Protein AF-A0A2W4LN08-F1 (afdb_monomer)

Solvent-accessible surface area (backbone atoms only — not comparable to full-atom values): 7024 Å² total; per-residue (Å²): 133,81,77,76,71,75,85,47,71,66,59,42,50,52,27,55,75,70,63,37,55,72,61,28,48,61,50,52,73,74,46,67,84,89,40,67,66,54,48,45,52,51,48,51,49,27,47,73,72,64,78,35,53,34,64,58,44,33,53,53,43,52,57,48,39,71,76,43,75,81,49,75,64,42,68,59,51,33,51,53,23,48,49,52,37,49,52,57,50,55,63,57,62,74,64,87,68,79,78,75,82,79,71,78,85,78,70,86,83,83,86,78,91,134

Radius of gyration: 24.01 Å; Cα contacts (8 Å, |Δi|>4): 76; chains: 1; bounding box: 36×17×105 Å

Sequence (114 aa):
MSAMSPIDLETIAALLDERKLEAARAALDQAPESDDRFAVARIRLGLYEGSLAPEAATHELIQLMRRNPDLPGARAVYQEASLLAYEARQSNVAYSHPPPPVTPNEASPRRSNG

Structure (mmCIF, N/CA/C/O backbone):
data_AF-A0A2W4LN08-F1
#
_entry.id   AF-A0A2W4LN08-F1
#
loop_
_atom_site.group_PDB
_atom_site.id
_atom_site.type_symbol
_atom_site.label_atom_id
_atom_site.label_alt_id
_atom_site.label_comp_id
_atom_site.label_asym_id
_atom_site.label_entity_id
_atom_site.label_seq_id
_atom_site.pdbx_PDB_ins_code
_atom_site.Cartn_x
_atom_site.Cartn_y
_atom_site.Cartn_z
_atom_site.occupancy
_atom_site.B_iso_or_equiv
_atom_site.auth_seq_id
_atom_site.auth_comp_id
_atom_site.auth_asym_id
_atom_site.auth_atom_id
_atom_site.pdbx_PDB_model_num
ATOM 1 N N . MET A 1 1 ? -7.520 -1.099 33.588 1.00 37.16 1 MET A N 1
ATOM 2 C CA . MET A 1 1 ? -7.737 -1.686 32.251 1.00 37.16 1 MET A CA 1
ATOM 3 C C . MET A 1 1 ? -7.498 -0.576 31.245 1.00 37.16 1 MET A C 1
ATOM 5 O O . MET A 1 1 ? -8.357 0.281 31.101 1.00 37.16 1 MET A O 1
ATOM 9 N N . SER A 1 2 ? -6.296 -0.502 30.670 1.00 41.84 2 SER A N 1
ATOM 10 C CA . SER A 1 2 ? -6.002 0.466 29.608 1.00 41.84 2 SER A CA 1
ATOM 11 C C . SER A 1 2 ? -6.810 0.066 28.381 1.00 41.84 2 SER A C 1
ATOM 13 O O . SER A 1 2 ? -6.714 -1.080 27.947 1.00 41.84 2 SER A O 1
ATOM 15 N N . ALA A 1 3 ? -7.641 0.973 27.872 1.00 43.34 3 ALA A N 1
ATOM 16 C CA . ALA A 1 3 ? -8.285 0.788 26.584 1.00 43.34 3 ALA A CA 1
ATOM 17 C C . ALA A 1 3 ? -7.172 0.578 25.551 1.00 43.34 3 ALA A C 1
ATOM 19 O O . ALA A 1 3 ? -6.345 1.467 25.355 1.00 43.34 3 ALA A O 1
ATOM 20 N N . MET A 1 4 ? -7.096 -0.616 24.958 1.00 46.31 4 MET A N 1
ATOM 21 C CA . MET A 1 4 ? -6.359 -0.792 23.711 1.00 46.31 4 MET A CA 1
ATOM 22 C C . MET A 1 4 ? -7.001 0.185 22.737 1.00 46.31 4 MET A C 1
ATOM 24 O O . MET A 1 4 ? -8.183 0.038 22.419 1.00 46.31 4 MET A O 1
ATOM 28 N N . SER A 1 5 ? -6.268 1.237 22.372 1.00 54.56 5 SER A N 1
ATOM 29 C CA . SER A 1 5 ? -6.697 2.161 21.332 1.00 54.56 5 SER A CA 1
ATOM 30 C C . SER A 1 5 ? -7.128 1.325 20.128 1.00 54.56 5 SER A C 1
ATOM 32 O O . SER A 1 5 ? -6.400 0.387 19.779 1.00 54.56 5 SER A O 1
ATOM 34 N N . PRO A 1 6 ? -8.309 1.581 19.539 1.00 63.06 6 PRO A N 1
ATOM 35 C CA . PRO A 1 6 ? -8.687 0.890 18.318 1.00 63.06 6 PRO A CA 1
ATOM 36 C C . PRO A 1 6 ? -7.547 1.079 17.318 1.00 63.06 6 PRO A C 1
ATOM 38 O O . PRO A 1 6 ? -6.980 2.163 17.215 1.00 63.06 6 PRO A O 1
ATOM 41 N N . ILE A 1 7 ? -7.136 0.007 16.649 1.00 75.44 7 ILE A N 1
ATOM 42 C CA . ILE A 1 7 ? -6.125 0.139 15.608 1.00 75.44 7 ILE A CA 1
ATOM 43 C C . ILE A 1 7 ? -6.735 0.979 14.491 1.00 75.44 7 ILE A C 1
ATOM 45 O O . ILE A 1 7 ? -7.614 0.524 13.758 1.00 75.44 7 ILE A O 1
ATOM 49 N N . ASP A 1 8 ? -6.278 2.222 14.397 1.00 85.25 8 ASP A N 1
ATOM 50 C CA . ASP A 1 8 ? -6.773 3.184 13.431 1.00 85.25 8 ASP A CA 1
ATOM 51 C C . ASP A 1 8 ? -6.001 3.066 12.114 1.00 85.25 8 ASP A C 1
ATOM 53 O O . ASP A 1 8 ? -4.768 2.977 12.076 1.00 85.25 8 ASP A O 1
ATOM 57 N N . LEU A 1 9 ? -6.739 3.112 11.003 1.00 86.56 9 LEU A N 1
ATOM 58 C CA . LEU A 1 9 ? -6.181 3.073 9.648 1.00 86.56 9 LEU A CA 1
ATOM 59 C C . LEU A 1 9 ? -5.137 4.177 9.423 1.00 86.56 9 LEU A C 1
ATOM 61 O O . LEU A 1 9 ? -4.152 3.958 8.725 1.00 86.56 9 LEU A O 1
ATOM 65 N N . GLU A 1 10 ? -5.336 5.344 10.039 1.00 88.50 10 GLU A N 1
ATOM 66 C CA . GLU A 1 10 ? -4.418 6.481 9.949 1.00 88.50 10 GLU A CA 1
ATOM 67 C C . GLU A 1 10 ? -3.060 6.174 10.593 1.00 88.50 10 GLU A C 1
ATOM 69 O O . GLU A 1 10 ? -2.019 6.496 10.025 1.00 88.50 10 GLU A O 1
ATOM 74 N N . THR A 1 11 ? -3.051 5.464 11.728 1.00 90.69 11 THR A N 1
ATOM 75 C CA . THR A 1 11 ? -1.800 5.034 12.369 1.00 90.69 11 THR A CA 1
ATOM 76 C C . THR A 1 11 ? -1.060 4.033 11.489 1.00 90.69 11 THR A C 1
ATOM 78 O O . THR A 1 11 ? 0.145 4.166 11.291 1.00 90.69 11 THR A O 1
ATOM 81 N N . ILE A 1 12 ? -1.767 3.064 10.901 1.00 91.50 12 ILE A N 1
ATOM 82 C CA . ILE A 1 12 ? -1.150 2.114 9.963 1.00 91.50 12 ILE A CA 1
ATOM 83 C C . ILE A 1 12 ? -0.596 2.839 8.732 1.00 91.50 12 ILE A C 1
ATOM 85 O O . ILE A 1 12 ? 0.520 2.546 8.305 1.00 91.50 12 ILE A O 1
ATOM 89 N N . ALA A 1 13 ? -1.338 3.799 8.176 1.00 90.06 13 ALA A N 1
ATOM 90 C CA . ALA A 1 13 ? -0.882 4.590 7.039 1.00 90.06 13 ALA A CA 1
ATOM 91 C C . ALA A 1 13 ? 0.407 5.360 7.369 1.00 90.06 13 ALA A C 1
ATOM 93 O O . ALA A 1 13 ? 1.373 5.258 6.615 1.00 90.06 13 ALA A O 1
ATOM 94 N N . ALA A 1 14 ? 0.462 6.020 8.531 1.00 92.25 14 ALA A N 1
ATOM 95 C CA . ALA A 1 14 ? 1.658 6.718 8.997 1.00 92.25 14 ALA A CA 1
ATOM 96 C C . ALA A 1 14 ? 2.859 5.769 9.157 1.00 92.25 14 ALA A C 1
ATOM 98 O O . ALA A 1 14 ? 3.957 6.080 8.700 1.00 92.25 14 ALA A O 1
ATOM 99 N N . LEU A 1 15 ? 2.657 4.575 9.727 1.00 94.12 15 LEU A N 1
ATOM 100 C CA . LEU A 1 15 ? 3.718 3.568 9.853 1.00 94.12 15 LEU A CA 1
ATOM 101 C C . LEU A 1 15 ? 4.250 3.111 8.485 1.00 94.12 15 LEU A C 1
ATOM 103 O O . LEU A 1 15 ? 5.459 2.934 8.326 1.00 94.12 15 LEU A O 1
ATOM 107 N N . LEU A 1 16 ? 3.370 2.939 7.495 1.00 93.06 16 LEU A N 1
ATOM 108 C CA . LEU A 1 16 ? 3.749 2.571 6.126 1.00 93.06 16 LEU A CA 1
ATOM 109 C C . LEU A 1 16 ? 4.498 3.702 5.405 1.00 93.06 16 LEU A C 1
ATOM 111 O O . LEU A 1 16 ? 5.472 3.434 4.692 1.00 93.06 16 LEU A O 1
ATOM 115 N N . ASP A 1 17 ? 4.086 4.953 5.616 1.00 92.12 17 ASP A N 1
ATOM 116 C CA . ASP A 1 17 ? 4.762 6.133 5.071 1.00 92.12 17 ASP A CA 1
ATOM 117 C C . ASP A 1 17 ? 6.155 6.319 5.695 1.00 92.12 17 ASP A C 1
ATOM 119 O O . ASP A 1 17 ? 7.123 6.584 4.983 1.00 92.12 17 ASP A O 1
ATOM 123 N N . GLU A 1 18 ? 6.299 6.066 6.999 1.00 94.56 18 GLU A N 1
ATOM 124 C CA . GLU A 1 18 ? 7.584 6.077 7.712 1.00 94.56 18 GLU A CA 1
ATOM 125 C C . GLU A 1 18 ? 8.442 4.817 7.478 1.00 94.56 18 GLU A C 1
ATOM 127 O O . GLU A 1 18 ? 9.510 4.683 8.077 1.00 94.56 18 GLU A O 1
ATOM 132 N N . ARG A 1 19 ? 7.995 3.868 6.639 1.00 92.94 19 ARG A N 1
ATOM 133 C CA . ARG A 1 19 ? 8.673 2.577 6.383 1.00 92.94 19 ARG A CA 1
ATOM 134 C C . ARG A 1 19 ? 8.913 1.734 7.646 1.00 92.94 19 ARG A C 1
ATOM 136 O O . ARG A 1 19 ? 9.796 0.877 7.675 1.00 92.94 19 ARG A O 1
ATOM 143 N N . LYS A 1 20 ? 8.091 1.905 8.682 1.00 95.62 20 LYS A N 1
ATOM 144 C CA . LYS A 1 20 ? 8.105 1.087 9.906 1.00 95.62 20 LYS A CA 1
ATOM 145 C C . LYS A 1 20 ? 7.338 -0.222 9.684 1.00 95.62 20 LYS A C 1
ATOM 147 O O . LYS A 1 20 ? 6.287 -0.441 10.283 1.00 95.62 20 LYS A O 1
ATOM 152 N N . LEU A 1 21 ? 7.859 -1.085 8.808 1.00 94.88 21 LEU A N 1
ATOM 153 C CA . LEU A 1 21 ? 7.143 -2.265 8.296 1.00 94.88 21 LEU A CA 1
ATOM 154 C C . LEU A 1 21 ? 6.759 -3.264 9.397 1.00 94.88 21 LEU A C 1
ATOM 156 O O . LEU A 1 21 ? 5.609 -3.682 9.454 1.00 94.88 21 LEU A O 1
ATOM 160 N N . GLU A 1 22 ? 7.665 -3.556 10.333 1.00 94.50 22 GLU A N 1
ATOM 161 C CA . GLU A 1 22 ? 7.384 -4.465 11.459 1.00 94.50 22 GLU A CA 1
ATOM 162 C C . GLU A 1 22 ? 6.229 -3.957 12.339 1.00 94.50 22 GLU A C 1
ATOM 164 O O . GLU A 1 22 ? 5.342 -4.716 12.726 1.00 94.50 22 GLU A O 1
ATOM 169 N N . ALA A 1 23 ? 6.204 -2.651 12.622 1.00 93.38 23 ALA A N 1
ATOM 170 C CA . ALA A 1 23 ? 5.133 -2.035 13.400 1.00 93.38 23 ALA A CA 1
ATOM 171 C C . ALA A 1 23 ? 3.814 -2.002 12.615 1.00 93.38 23 ALA A C 1
ATOM 173 O O . ALA A 1 23 ? 2.755 -2.260 13.184 1.00 93.38 23 ALA A O 1
ATOM 174 N N . ALA A 1 24 ? 3.872 -1.719 11.308 1.00 93.75 24 ALA A N 1
ATOM 175 C CA . ALA A 1 24 ? 2.706 -1.759 10.432 1.00 93.75 24 ALA A CA 1
ATOM 176 C C . ALA A 1 24 ? 2.116 -3.176 10.347 1.00 93.75 24 ALA A C 1
ATOM 178 O O . ALA A 1 24 ? 0.897 -3.325 10.417 1.00 93.75 24 ALA A O 1
ATOM 179 N N . ARG A 1 25 ? 2.962 -4.21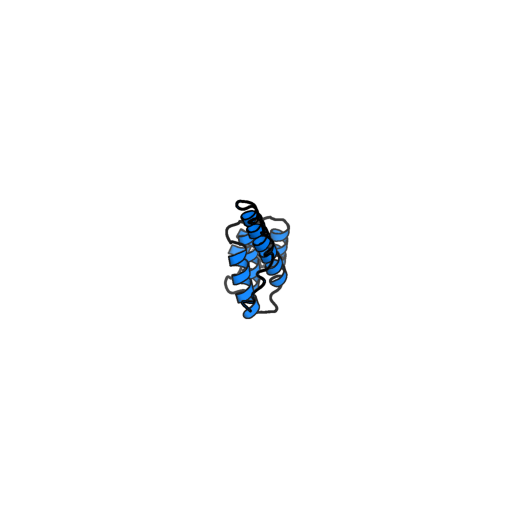1 10.268 1.00 94.69 25 ARG A N 1
ATOM 180 C CA . ARG A 1 25 ? 2.540 -5.616 10.282 1.00 94.69 25 ARG A CA 1
ATOM 181 C C . ARG A 1 25 ? 1.859 -5.978 11.591 1.00 94.69 25 ARG A C 1
ATOM 183 O O . ARG A 1 25 ? 0.727 -6.443 11.575 1.00 94.69 25 ARG A O 1
ATOM 190 N N . ALA A 1 26 ? 2.500 -5.675 12.720 1.00 93.00 26 ALA A N 1
ATOM 191 C CA . ALA A 1 26 ? 1.931 -5.937 14.039 1.00 93.00 26 ALA A CA 1
ATOM 192 C C . ALA A 1 26 ? 0.580 -5.231 14.245 1.00 93.00 26 ALA A C 1
ATOM 194 O O . ALA A 1 26 ? -0.312 -5.782 14.889 1.00 93.00 26 ALA A O 1
ATOM 195 N N . ALA A 1 27 ? 0.412 -4.027 13.690 1.00 92.06 27 ALA A N 1
ATOM 196 C CA . ALA A 1 27 ? -0.865 -3.327 13.711 1.00 92.06 27 ALA A CA 1
ATOM 197 C C . ALA A 1 27 ? -1.908 -3.993 12.792 1.00 92.06 27 ALA A C 1
ATOM 199 O O . ALA A 1 27 ? -3.057 -4.174 13.186 1.00 92.06 27 ALA A O 1
ATOM 200 N N . LEU A 1 28 ? -1.523 -4.412 11.585 1.00 91.56 28 LEU A N 1
ATOM 201 C CA . LEU A 1 28 ? -2.420 -5.098 10.650 1.00 91.56 28 LEU A CA 1
ATOM 202 C C . LEU A 1 28 ? -2.850 -6.496 11.114 1.00 91.56 28 LEU A C 1
ATOM 204 O O . LEU A 1 28 ? -3.952 -6.921 10.757 1.00 91.56 28 LEU A O 1
ATOM 208 N N . ASP A 1 29 ? -2.037 -7.164 11.933 1.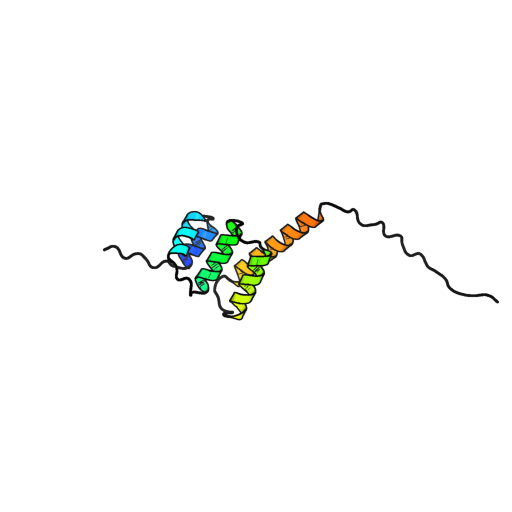00 91.50 29 ASP A N 1
ATOM 209 C CA . ASP A 1 29 ? -2.351 -8.466 12.535 1.00 91.50 29 ASP A CA 1
ATOM 210 C C . ASP A 1 29 ? -3.490 -8.386 13.565 1.00 91.50 29 ASP A C 1
ATOM 212 O O . ASP A 1 29 ? -4.183 -9.377 13.784 1.00 91.50 29 ASP A O 1
ATOM 216 N N . GLN A 1 30 ? -3.726 -7.222 14.189 1.00 89.19 30 GLN A N 1
ATOM 217 C CA . GLN A 1 30 ? -4.895 -7.037 15.071 1.00 89.19 30 GLN A CA 1
ATOM 218 C C . GLN A 1 30 ? -6.086 -6.379 14.362 1.00 89.19 30 GLN A C 1
ATOM 220 O O . GLN A 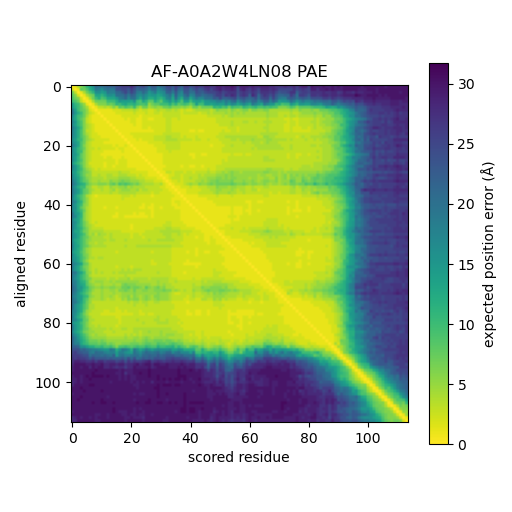1 30 ? -7.156 -6.237 14.958 1.00 89.19 30 GLN A O 1
ATOM 225 N N . ALA A 1 31 ? -5.922 -5.969 13.103 1.00 87.88 31 ALA A N 1
ATOM 226 C CA . ALA A 1 31 ? -6.997 -5.388 12.317 1.00 87.88 31 ALA A CA 1
ATOM 227 C C . ALA A 1 31 ? -7.925 -6.487 11.760 1.00 87.88 31 ALA A C 1
ATOM 229 O O . ALA A 1 31 ? -7.450 -7.554 11.365 1.00 87.88 31 ALA A O 1
ATOM 230 N N . PRO A 1 32 ? -9.243 -6.243 11.651 1.00 87.12 32 PRO A N 1
ATOM 231 C CA . PRO A 1 32 ? -10.172 -7.220 11.095 1.00 87.12 32 PRO A CA 1
ATOM 232 C C . PRO A 1 32 ? -9.795 -7.595 9.653 1.00 87.12 32 PRO A C 1
ATOM 234 O O . PRO A 1 32 ? -9.502 -6.735 8.817 1.00 87.12 32 PRO A O 1
ATOM 237 N N . GLU A 1 33 ? -9.794 -8.893 9.348 1.00 84.31 33 GLU A N 1
ATOM 238 C CA . GLU A 1 33 ? -9.500 -9.395 7.997 1.00 84.31 33 GLU A CA 1
ATOM 239 C C . GLU A 1 33 ? -10.595 -9.017 6.993 1.00 84.31 33 GLU A C 1
ATOM 241 O O . GLU A 1 33 ? -10.299 -8.728 5.838 1.00 84.31 33 GLU A O 1
ATOM 246 N N . SER A 1 34 ? -11.847 -8.940 7.450 1.00 83.69 34 SER A N 1
ATOM 247 C CA . SER A 1 34 ? -13.017 -8.657 6.611 1.00 83.69 34 SER A CA 1
ATOM 248 C C . SER A 1 34 ? -13.169 -7.191 6.188 1.00 83.69 34 SER A C 1
ATOM 250 O O . SER A 1 34 ? -14.092 -6.879 5.440 1.00 83.69 34 SER A O 1
ATOM 252 N N . ASP A 1 35 ? -12.338 -6.276 6.695 1.00 86.88 35 ASP A N 1
ATOM 253 C CA . ASP A 1 35 ? -12.431 -4.852 6.360 1.00 86.88 35 ASP A CA 1
ATOM 254 C C . ASP A 1 35 ? -11.458 -4.506 5.224 1.00 86.88 35 ASP A C 1
ATOM 256 O O . ASP A 1 35 ? -10.230 -4.490 5.381 1.00 86.88 35 ASP A O 1
ATOM 260 N N . ASP A 1 36 ? -12.045 -4.201 4.066 1.00 86.75 36 ASP A N 1
ATOM 261 C CA . ASP A 1 36 ? -11.341 -3.873 2.827 1.00 86.75 36 ASP A CA 1
ATOM 262 C C . ASP A 1 36 ? -10.394 -2.665 2.973 1.00 86.75 36 ASP A C 1
ATOM 264 O O . ASP A 1 36 ? -9.423 -2.547 2.223 1.00 86.75 36 ASP A O 1
ATOM 268 N N . ARG A 1 37 ? -10.609 -1.773 3.952 1.00 85.00 37 ARG A N 1
ATOM 269 C CA . ARG A 1 37 ? -9.695 -0.646 4.206 1.00 85.00 37 ARG A CA 1
ATOM 270 C C . ARG A 1 37 ? -8.330 -1.130 4.683 1.00 85.00 37 ARG A C 1
ATOM 272 O O . ARG A 1 37 ? -7.305 -0.616 4.240 1.00 85.00 37 ARG A O 1
ATOM 279 N N . PHE A 1 38 ? -8.306 -2.151 5.538 1.00 92.19 38 PHE A N 1
ATOM 280 C CA . PHE A 1 38 ? -7.055 -2.776 5.962 1.00 92.19 38 PHE A CA 1
ATOM 281 C C . PHE A 1 38 ? -6.485 -3.693 4.879 1.00 92.19 38 PHE A C 1
ATOM 283 O O . PHE A 1 38 ? -5.272 -3.868 4.828 1.00 92.19 38 PHE A O 1
ATOM 290 N N . ALA A 1 39 ? -7.305 -4.213 3.958 1.00 92.81 39 ALA A N 1
ATOM 291 C CA . ALA A 1 39 ? -6.803 -4.951 2.797 1.00 92.81 39 ALA A CA 1
ATOM 292 C C . ALA A 1 39 ? -5.891 -4.082 1.909 1.00 92.81 39 ALA A C 1
ATOM 294 O O . ALA A 1 39 ? -4.821 -4.540 1.513 1.00 92.81 39 ALA A O 1
ATOM 295 N N . VAL A 1 40 ? -6.236 -2.805 1.679 1.00 93.81 40 VAL A N 1
ATOM 296 C CA . VAL A 1 40 ? -5.351 -1.852 0.969 1.00 93.81 40 VAL A CA 1
ATOM 297 C C . VAL A 1 40 ? -3.996 -1.729 1.672 1.00 93.81 40 VAL A C 1
ATOM 299 O O . VAL A 1 40 ? -2.948 -1.796 1.029 1.00 93.81 40 VAL A O 1
ATOM 302 N N . ALA A 1 41 ? -4.010 -1.567 2.995 1.00 94.31 41 ALA A N 1
ATOM 303 C CA . ALA A 1 41 ? -2.796 -1.432 3.790 1.00 94.31 41 ALA A CA 1
ATOM 304 C C . ALA A 1 41 ? -1.950 -2.720 3.799 1.00 94.31 41 ALA A C 1
ATOM 306 O O . ALA A 1 41 ? -0.728 -2.628 3.714 1.00 94.31 41 ALA A O 1
ATOM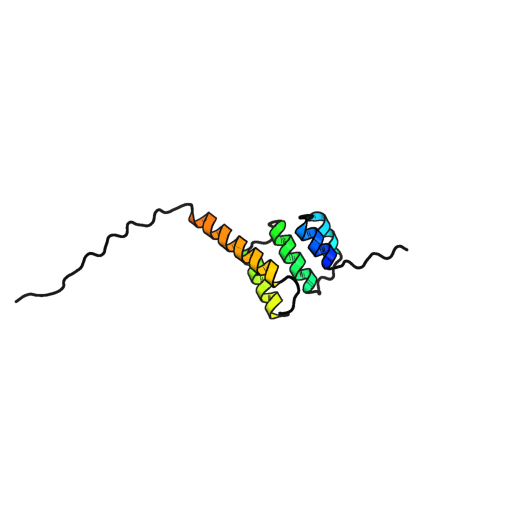 307 N N . ARG A 1 42 ? -2.575 -3.908 3.813 1.00 95.00 42 ARG A N 1
ATOM 308 C CA . ARG A 1 42 ? -1.883 -5.206 3.676 1.00 95.00 42 ARG A CA 1
ATOM 309 C C . ARG A 1 42 ? -1.201 -5.352 2.318 1.00 95.00 42 ARG A C 1
ATOM 311 O O . ARG A 1 42 ? -0.044 -5.753 2.264 1.00 95.00 42 ARG A O 1
ATOM 318 N N . ILE A 1 43 ? -1.875 -4.963 1.234 1.00 94.81 43 ILE A N 1
ATOM 319 C CA . ILE A 1 43 ? -1.285 -4.971 -0.114 1.00 94.81 43 ILE A CA 1
ATOM 320 C C . ILE A 1 43 ? -0.076 -4.029 -0.173 1.00 94.81 43 ILE A C 1
ATOM 322 O O . ILE A 1 43 ? 0.983 -4.406 -0.674 1.00 94.81 43 ILE A O 1
ATOM 326 N N . ARG A 1 44 ? -0.211 -2.813 0.373 1.00 94.94 44 ARG A N 1
ATOM 327 C CA . ARG A 1 44 ? 0.884 -1.833 0.425 1.00 94.94 44 ARG A CA 1
ATOM 328 C C . ARG A 1 44 ? 2.063 -2.323 1.272 1.00 94.94 44 ARG A C 1
ATOM 330 O O . ARG A 1 44 ? 3.205 -2.148 0.864 1.00 94.94 44 ARG A O 1
ATOM 337 N N . LEU A 1 45 ? 1.800 -2.963 2.414 1.00 95.81 45 LEU A N 1
ATOM 338 C CA . LEU A 1 45 ? 2.836 -3.595 3.233 1.00 95.81 45 LEU A CA 1
ATOM 339 C C . LEU A 1 45 ? 3.580 -4.675 2.437 1.00 95.81 45 LEU A C 1
ATOM 341 O O . LEU A 1 45 ? 4.806 -4.638 2.378 1.00 95.81 45 LEU A O 1
ATOM 345 N N . GLY A 1 46 ? 2.852 -5.570 1.762 1.00 95.38 46 GLY A N 1
ATOM 346 C CA . GLY A 1 46 ? 3.458 -6.643 0.974 1.00 95.38 46 GLY A CA 1
ATOM 347 C C . GLY A 1 46 ? 4.327 -6.141 -0.184 1.00 95.38 46 GLY A C 1
ATOM 348 O O . GLY A 1 46 ? 5.362 -6.735 -0.485 1.00 95.38 46 GLY A O 1
ATOM 349 N N . LEU A 1 47 ? 3.961 -5.007 -0.793 1.00 93.94 47 LEU A N 1
ATOM 350 C CA . LEU A 1 47 ? 4.809 -4.318 -1.771 1.00 93.94 47 LEU A CA 1
ATOM 351 C C . LEU A 1 47 ? 6.137 -3.857 -1.159 1.00 93.94 47 LEU A C 1
ATOM 353 O O . LEU A 1 47 ? 7.186 -4.022 -1.776 1.00 93.94 47 LEU A O 1
ATOM 357 N N . TYR A 1 48 ? 6.105 -3.283 0.046 1.00 93.75 48 TYR A N 1
ATOM 358 C CA . TYR A 1 48 ? 7.307 -2.779 0.720 1.00 93.75 48 TYR A CA 1
ATOM 359 C C . TYR A 1 48 ? 8.195 -3.876 1.286 1.00 93.75 48 TYR A C 1
ATOM 361 O O . TYR A 1 48 ? 9.415 -3.739 1.256 1.00 93.75 48 TYR A O 1
ATOM 369 N N . GLU A 1 49 ? 7.608 -4.971 1.756 1.00 93.88 49 GLU A N 1
ATOM 370 C CA . GLU A 1 49 ? 8.355 -6.154 2.182 1.00 93.88 49 GLU A CA 1
ATOM 371 C C . GLU A 1 49 ? 8.921 -6.947 0.991 1.00 93.88 49 GLU A C 1
ATOM 373 O O . GLU A 1 49 ? 9.748 -7.837 1.179 1.00 93.88 49 GLU A O 1
ATOM 378 N N . GLY A 1 50 ? 8.473 -6.655 -0.238 1.00 91.75 50 GLY A N 1
ATOM 379 C CA . GLY A 1 50 ? 8.800 -7.442 -1.428 1.00 91.75 50 GLY A CA 1
ATOM 380 C C . GLY A 1 50 ? 8.163 -8.836 -1.429 1.00 91.75 50 GLY A C 1
ATOM 381 O O . GLY A 1 50 ? 8.507 -9.669 -2.267 1.00 91.75 50 GLY A O 1
ATOM 382 N N . SER A 1 51 ? 7.236 -9.101 -0.504 1.00 93.81 51 SER A N 1
ATOM 383 C CA . SER A 1 51 ? 6.483 -10.355 -0.407 1.00 93.81 51 SER A CA 1
ATOM 384 C C . SER A 1 51 ? 5.363 -10.438 -1.447 1.00 93.81 51 SER A C 1
ATOM 386 O O . SER A 1 51 ? 4.926 -11.535 -1.797 1.00 93.81 51 SER A O 1
ATOM 388 N N . LEU A 1 52 ? 4.939 -9.293 -1.991 1.00 93.25 52 LEU A N 1
ATOM 389 C CA . LEU A 1 52 ? 3.958 -9.194 -3.063 1.00 93.25 52 LEU A CA 1
ATOM 390 C C . LEU A 1 52 ? 4.561 -8.505 -4.291 1.00 93.25 52 LEU A C 1
ATOM 392 O O . LEU A 1 52 ? 5.006 -7.359 -4.230 1.00 93.25 52 LEU A O 1
ATOM 396 N N . ALA A 1 53 ? 4.539 -9.196 -5.432 1.00 93.44 53 ALA A N 1
ATOM 397 C CA . ALA A 1 53 ? 5.019 -8.632 -6.688 1.00 93.44 53 ALA A CA 1
ATOM 398 C C . ALA A 1 53 ? 4.154 -7.428 -7.121 1.00 93.44 53 ALA A C 1
ATOM 400 O O . ALA A 1 53 ? 2.925 -7.503 -7.013 1.00 93.44 53 ALA A O 1
ATOM 401 N N . PRO A 1 54 ? 4.744 -6.365 -7.704 1.00 91.88 54 PRO A N 1
ATOM 402 C CA . PRO A 1 54 ? 3.997 -5.188 -8.151 1.00 91.88 54 PRO A CA 1
ATOM 403 C C . PRO A 1 54 ? 2.810 -5.494 -9.077 1.00 91.88 54 PRO A C 1
ATOM 405 O O . PRO A 1 54 ? 1.745 -4.899 -8.942 1.00 91.88 54 PRO A O 1
ATOM 408 N N . GLU A 1 55 ? 2.953 -6.468 -9.978 1.00 91.69 55 GLU A N 1
ATOM 409 C CA . GLU A 1 55 ? 1.872 -6.904 -10.874 1.00 91.69 55 GLU A CA 1
ATOM 410 C C . GLU A 1 55 ? 0.745 -7.653 -10.141 1.00 91.69 55 GLU A C 1
ATOM 412 O O . GLU A 1 55 ? -0.430 -7.492 -10.461 1.00 91.69 55 GLU A O 1
ATOM 417 N N . ALA A 1 56 ? 1.080 -8.445 -9.121 1.00 93.12 56 ALA A N 1
ATOM 418 C CA . ALA A 1 56 ? 0.070 -9.101 -8.297 1.00 93.12 56 ALA A CA 1
ATOM 419 C C . ALA A 1 56 ? -0.707 -8.062 -7.473 1.00 93.12 56 ALA A C 1
ATOM 421 O O . ALA A 1 56 ? -1.937 -8.096 -7.430 1.00 93.12 56 ALA A O 1
ATOM 422 N N . ALA A 1 57 ? -0.003 -7.080 -6.903 1.00 94.69 57 ALA A N 1
ATOM 423 C CA . ALA A 1 57 ? -0.613 -5.990 -6.152 1.00 94.69 57 ALA A CA 1
ATOM 424 C C . ALA A 1 57 ? -1.569 -5.138 -7.002 1.00 94.69 57 ALA A C 1
ATOM 426 O O . ALA A 1 57 ? -2.649 -4.782 -6.531 1.00 94.69 57 ALA A O 1
ATOM 427 N N . THR A 1 58 ? -1.229 -4.826 -8.260 1.00 93.44 58 THR A N 1
ATOM 428 C CA . THR A 1 58 ? -2.151 -4.086 -9.140 1.00 93.44 58 THR A CA 1
ATOM 429 C C . THR A 1 58 ? -3.426 -4.877 -9.420 1.00 93.44 58 THR A C 1
ATOM 431 O O . THR A 1 58 ? -4.514 -4.301 -9.366 1.00 93.44 58 THR A O 1
ATOM 434 N N . HIS A 1 59 ? -3.332 -6.188 -9.666 1.00 93.81 59 HIS A N 1
ATOM 435 C CA . HIS A 1 59 ? -4.505 -7.045 -9.860 1.00 93.81 59 HIS A CA 1
ATOM 436 C C . HIS A 1 59 ? -5.396 -7.119 -8.612 1.00 93.81 59 HIS A C 1
ATOM 438 O O . HIS A 1 59 ? -6.612 -6.950 -8.728 1.00 93.81 59 HIS A O 1
ATOM 444 N N . GLU A 1 60 ? -4.804 -7.319 -7.433 1.00 94.38 60 GLU A N 1
ATOM 445 C CA . GLU A 1 60 ? -5.496 -7.303 -6.136 1.00 94.38 60 GLU A CA 1
ATOM 446 C C . GLU A 1 60 ? -6.255 -5.980 -5.929 1.00 94.38 60 GLU A C 1
ATOM 448 O O . GLU A 1 60 ? -7.460 -5.973 -5.659 1.00 94.38 60 GLU A O 1
ATOM 453 N N . LEU A 1 61 ? -5.589 -4.844 -6.164 1.00 93.94 61 LEU A N 1
ATOM 454 C CA . LEU A 1 61 ? -6.184 -3.512 -6.015 1.00 93.94 61 LEU A CA 1
ATOM 455 C C . LEU A 1 61 ? -7.310 -3.253 -7.015 1.00 93.94 61 LEU A C 1
ATOM 457 O O . LEU A 1 61 ? -8.315 -2.649 -6.647 1.00 93.94 61 LEU A O 1
ATOM 461 N N . ILE A 1 62 ? -7.200 -3.727 -8.260 1.00 93.69 62 ILE A N 1
ATOM 462 C CA . ILE A 1 62 ? -8.295 -3.631 -9.238 1.00 93.69 62 ILE A CA 1
ATOM 463 C C . ILE A 1 62 ? -9.522 -4.399 -8.740 1.00 93.69 62 ILE A C 1
ATOM 465 O O . ILE A 1 62 ? -10.640 -3.888 -8.823 1.00 93.69 62 ILE A O 1
ATOM 469 N N . GLN A 1 63 ? -9.341 -5.614 -8.218 1.00 93.88 63 GLN A N 1
ATOM 470 C CA . GLN A 1 63 ? -10.453 -6.403 -7.684 1.00 93.88 63 GLN A CA 1
ATOM 471 C C . GLN A 1 63 ? -11.080 -5.746 -6.453 1.00 93.88 63 GLN A C 1
ATOM 473 O O . GLN A 1 63 ? -12.301 -5.772 -6.292 1.00 93.88 63 GLN A O 1
ATOM 478 N N . LEU A 1 64 ? -10.260 -5.146 -5.594 1.00 92.56 64 LEU A N 1
ATOM 479 C CA . LEU A 1 64 ? -10.713 -4.436 -4.406 1.00 92.56 64 LEU A CA 1
ATOM 480 C C . LEU A 1 64 ? -11.507 -3.170 -4.782 1.00 92.56 64 LEU A C 1
ATOM 482 O O . LEU A 1 64 ? -12.644 -3.005 -4.350 1.00 92.56 64 LEU A O 1
ATOM 486 N N . MET A 1 65 ? -10.977 -2.340 -5.685 1.00 93.69 65 MET A N 1
ATOM 487 C CA . MET A 1 65 ? -11.643 -1.120 -6.164 1.00 93.69 65 MET A CA 1
ATOM 488 C C . MET A 1 65 ? -12.907 -1.400 -6.990 1.00 93.69 65 MET A C 1
ATOM 490 O O . MET A 1 65 ? -13.804 -0.566 -7.040 1.00 93.69 65 MET A O 1
ATOM 494 N N . ARG A 1 66 ? -13.015 -2.567 -7.639 1.00 93.25 66 ARG A N 1
ATOM 495 C CA . ARG A 1 66 ? -14.263 -2.995 -8.298 1.00 93.25 66 ARG A CA 1
ATOM 496 C C . ARG A 1 66 ? -15.372 -3.309 -7.298 1.00 93.25 66 ARG A C 1
ATOM 498 O O . ARG A 1 66 ? -16.536 -3.087 -7.614 1.00 93.25 66 ARG A O 1
ATOM 505 N N . ARG A 1 67 ? -15.018 -3.851 -6.130 1.00 90.94 67 ARG A N 1
ATOM 506 C CA . ARG A 1 67 ? -15.965 -4.156 -5.048 1.00 90.94 67 ARG A CA 1
ATOM 507 C C . ARG A 1 67 ? -16.354 -2.897 -4.283 1.00 90.94 67 ARG A C 1
ATOM 509 O O . ARG A 1 67 ? -17.530 -2.700 -4.000 1.00 90.94 67 ARG A O 1
ATOM 516 N N . ASN A 1 68 ? -15.374 -2.048 -3.987 1.00 89.88 68 ASN A N 1
ATOM 517 C CA . ASN A 1 68 ? -15.575 -0.795 -3.280 1.00 89.88 68 ASN A CA 1
ATOM 518 C C . ASN A 1 68 ? -14.708 0.317 -3.913 1.00 89.88 68 ASN A C 1
ATOM 520 O O . ASN A 1 68 ? -13.513 0.421 -3.618 1.00 89.88 68 ASN A O 1
ATOM 524 N N . PRO A 1 69 ? -15.282 1.141 -4.810 1.00 88.50 69 PRO A N 1
ATOM 525 C CA . PRO A 1 69 ? -14.535 2.161 -5.551 1.00 88.50 69 PRO A CA 1
ATOM 526 C C . PRO A 1 69 ?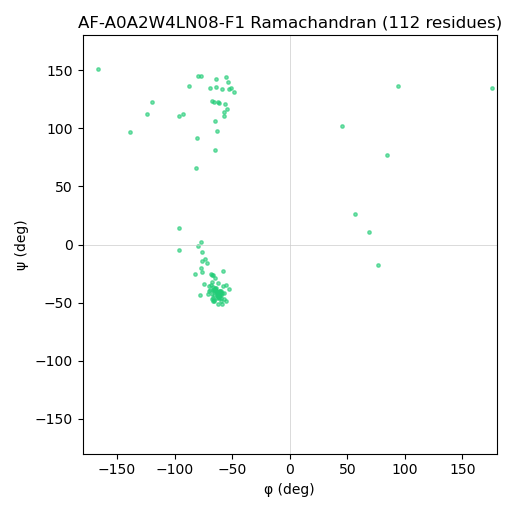 -14.107 3.359 -4.694 1.00 88.50 69 PRO A C 1
ATOM 528 O O . PRO A 1 69 ? -13.224 4.112 -5.114 1.00 88.50 69 PRO A O 1
ATOM 531 N N . ASP A 1 70 ? -14.702 3.516 -3.510 1.00 88.81 70 ASP A N 1
ATOM 532 C CA . ASP A 1 70 ? -14.469 4.623 -2.578 1.00 88.81 70 ASP A CA 1
ATOM 533 C C . ASP A 1 70 ? -13.440 4.274 -1.489 1.00 88.81 70 ASP A C 1
ATOM 535 O O . ASP A 1 70 ? -13.306 4.987 -0.493 1.00 88.81 70 ASP A O 1
ATOM 539 N N . LEU A 1 71 ? -12.688 3.178 -1.660 1.00 88.31 71 LEU A N 1
ATOM 540 C CA . LEU A 1 71 ? -11.674 2.777 -0.690 1.00 88.31 71 LEU A CA 1
ATOM 541 C C . LEU A 1 71 ? -10.563 3.830 -0.560 1.00 88.31 71 LEU A C 1
ATOM 543 O O . LEU A 1 71 ? -9.868 4.131 -1.542 1.00 88.31 71 LEU A O 1
ATOM 547 N N . PRO A 1 72 ? -10.336 4.357 0.657 1.00 86.25 72 PRO A N 1
ATOM 548 C CA . PRO A 1 72 ? -9.316 5.364 0.886 1.00 86.25 72 PRO A CA 1
ATOM 549 C C . PRO A 1 72 ? -7.928 4.779 0.609 1.00 86.25 72 PRO A C 1
ATOM 551 O O . PRO A 1 72 ? -7.615 3.653 0.989 1.00 86.25 72 PRO A O 1
ATOM 554 N N . GLY A 1 73 ? -7.091 5.542 -0.092 1.00 87.38 73 GLY A N 1
ATOM 555 C CA . GLY A 1 73 ? -5.714 5.152 -0.411 1.00 87.38 73 GLY A CA 1
ATOM 556 C C . GLY A 1 73 ? -5.558 4.119 -1.535 1.00 87.38 73 GLY A C 1
ATOM 557 O O . GLY A 1 73 ? -4.484 4.062 -2.127 1.00 87.38 73 GLY A O 1
ATOM 558 N N . ALA A 1 74 ? -6.601 3.374 -1.923 1.00 92.06 74 ALA A N 1
ATOM 559 C CA . ALA A 1 74 ? -6.491 2.296 -2.917 1.00 92.06 74 ALA A CA 1
ATOM 560 C C . ALA A 1 74 ? -5.931 2.772 -4.270 1.00 92.06 74 ALA A C 1
ATOM 562 O O . ALA A 1 74 ? -5.064 2.124 -4.854 1.00 92.06 74 ALA A O 1
ATOM 563 N N . ARG A 1 75 ? -6.368 3.948 -4.741 1.00 92.12 75 ARG A N 1
ATOM 564 C CA . ARG A 1 75 ? -5.859 4.550 -5.987 1.00 92.12 75 ARG A CA 1
ATOM 565 C C . ARG A 1 75 ? -4.383 4.932 -5.900 1.00 92.12 75 ARG A C 1
ATOM 567 O O . ARG A 1 75 ? -3.664 4.746 -6.876 1.00 92.12 75 ARG A O 1
ATOM 574 N N . ALA A 1 76 ? -3.944 5.454 -4.755 1.00 92.12 76 ALA A N 1
ATOM 575 C CA . ALA A 1 76 ? -2.552 5.844 -4.552 1.00 92.12 76 ALA A CA 1
ATOM 576 C C . ALA A 1 76 ? -1.640 4.609 -4.554 1.00 92.12 76 ALA A C 1
ATOM 578 O O . ALA A 1 76 ? -0.658 4.576 -5.290 1.00 92.12 76 ALA A O 1
ATOM 579 N N . VAL A 1 77 ? -2.028 3.551 -3.830 1.00 93.81 77 VAL A N 1
ATOM 580 C CA . VAL A 1 77 ? -1.284 2.280 -3.822 1.00 93.81 77 VAL A CA 1
ATOM 581 C C . VAL A 1 77 ? -1.286 1.631 -5.206 1.00 93.81 77 VAL A C 1
ATOM 583 O O . VAL A 1 77 ? -0.274 1.089 -5.635 1.00 93.81 77 VAL A O 1
ATOM 586 N N . TYR A 1 78 ? -2.391 1.726 -5.951 1.00 93.81 78 TYR A N 1
ATOM 587 C CA . TYR A 1 78 ? -2.453 1.213 -7.320 1.00 93.81 78 TYR A CA 1
ATOM 588 C C . TYR A 1 78 ? -1.456 1.927 -8.240 1.00 93.81 78 TYR A C 1
ATOM 590 O O . TYR A 1 78 ? -0.760 1.271 -9.013 1.00 93.81 78 TYR A O 1
ATOM 598 N N . GLN A 1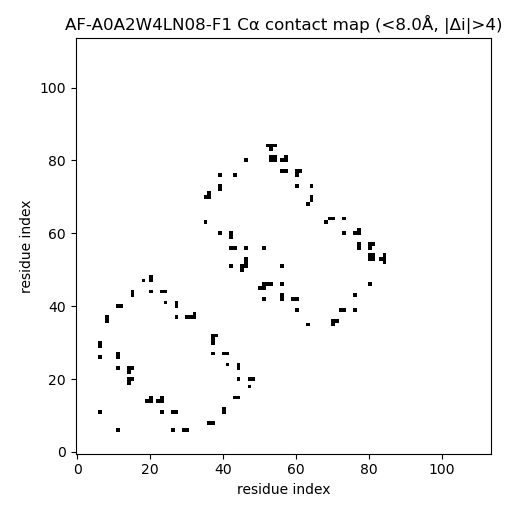 79 ? -1.369 3.257 -8.155 1.00 94.31 79 GLN A N 1
ATOM 599 C CA . GLN A 1 79 ? -0.404 4.036 -8.933 1.00 94.31 79 GLN A CA 1
ATOM 600 C C . GLN A 1 79 ? 1.035 3.665 -8.567 1.00 94.31 79 GLN A C 1
ATOM 602 O O . GLN A 1 79 ? 1.842 3.434 -9.463 1.00 94.31 79 GLN A O 1
ATOM 607 N N . GLU A 1 80 ? 1.332 3.543 -7.272 1.00 93.19 80 GLU A N 1
ATOM 608 C CA . GLU A 1 80 ? 2.641 3.115 -6.771 1.00 93.19 80 GLU A CA 1
ATOM 609 C C . GLU A 1 80 ? 3.018 1.721 -7.302 1.00 93.19 80 GLU A C 1
ATOM 611 O O . GLU A 1 80 ? 4.064 1.555 -7.928 1.00 93.19 80 GLU A O 1
ATOM 616 N N . ALA A 1 81 ? 2.129 0.736 -7.157 1.00 93.62 81 ALA A N 1
ATOM 617 C CA . ALA A 1 81 ? 2.333 -0.619 -7.664 1.00 93.62 81 ALA A CA 1
ATOM 618 C C . ALA A 1 81 ? 2.506 -0.652 -9.192 1.00 93.62 81 ALA A C 1
ATOM 620 O O . ALA A 1 81 ? 3.364 -1.363 -9.715 1.00 93.62 81 ALA A O 1
ATOM 621 N N . SER A 1 82 ? 1.713 0.136 -9.922 1.00 91.94 82 SER A N 1
ATOM 622 C CA . SER A 1 82 ? 1.792 0.215 -11.381 1.00 91.94 82 SER A CA 1
ATOM 623 C C . SER A 1 82 ? 3.112 0.820 -11.857 1.00 91.94 82 SER A C 1
ATOM 625 O O . SER A 1 82 ? 3.647 0.362 -12.868 1.00 91.94 82 SER A O 1
ATOM 627 N N . LEU A 1 83 ? 3.634 1.833 -11.159 1.00 92.81 83 LEU A N 1
ATOM 628 C CA . LEU A 1 83 ? 4.937 2.429 -11.460 1.00 92.81 83 LEU A CA 1
ATOM 629 C C . LEU A 1 83 ? 6.061 1.421 -11.209 1.00 92.81 83 LEU A C 1
ATOM 631 O O . LEU A 1 83 ? 6.855 1.168 -12.110 1.00 92.81 83 LEU A O 1
ATOM 635 N N . LEU A 1 84 ? 6.052 0.753 -10.052 1.00 90.62 84 LEU A N 1
ATOM 636 C CA . LEU A 1 84 ? 7.036 -0.284 -9.720 1.00 90.62 84 LEU A CA 1
ATOM 637 C C . LEU A 1 84 ? 7.021 -1.443 -10.731 1.00 90.62 84 LEU A C 1
ATOM 639 O O . LEU A 1 84 ? 8.073 -1.921 -11.156 1.00 90.62 84 LEU A O 1
ATOM 643 N N . ALA A 1 85 ? 5.836 -1.886 -11.166 1.00 88.81 85 ALA A N 1
ATOM 644 C CA . ALA A 1 85 ? 5.702 -2.926 -12.186 1.00 88.81 85 ALA A CA 1
ATOM 645 C C . ALA A 1 85 ? 6.279 -2.484 -13.541 1.00 88.81 85 ALA A C 1
ATOM 647 O O . ALA A 1 85 ? 6.910 -3.276 -14.245 1.00 88.81 85 ALA A O 1
ATOM 648 N N . TYR A 1 86 ? 6.064 -1.222 -13.914 1.00 86.62 86 TYR A N 1
ATOM 649 C CA . TYR A 1 86 ? 6.607 -0.650 -15.141 1.00 86.62 86 TYR A CA 1
ATOM 650 C C . TYR A 1 86 ? 8.140 -0.565 -15.097 1.00 86.62 86 TYR A C 1
ATOM 652 O O . TYR A 1 86 ? 8.802 -1.037 -16.022 1.00 86.62 86 TYR A O 1
ATOM 660 N N . GLU A 1 87 ? 8.707 -0.049 -14.006 1.00 85.88 87 GLU A N 1
ATOM 661 C CA . GLU A 1 87 ? 10.157 0.062 -13.804 1.00 85.88 87 GLU A CA 1
ATOM 662 C C . GLU A 1 87 ? 10.849 -1.305 -13.782 1.00 85.88 87 GLU A C 1
ATOM 664 O O . GLU A 1 87 ? 11.892 -1.487 -14.419 1.00 85.88 87 GLU A O 1
ATOM 669 N N . ALA A 1 88 ? 10.247 -2.300 -13.122 1.00 82.75 88 ALA A N 1
ATOM 670 C CA . ALA A 1 88 ? 10.755 -3.670 -13.112 1.00 82.75 88 ALA A CA 1
ATOM 671 C C . ALA A 1 88 ? 10.814 -4.263 -14.530 1.00 82.75 88 ALA A C 1
ATOM 673 O O . ALA A 1 88 ? 11.789 -4.922 -14.895 1.00 82.75 88 ALA A O 1
ATOM 674 N N . ARG A 1 89 ? 9.803 -3.985 -15.366 1.00 78.00 89 ARG A N 1
ATOM 675 C CA . ARG A 1 89 ? 9.795 -4.412 -16.772 1.00 78.00 89 ARG A CA 1
ATOM 676 C C . ARG A 1 89 ? 10.862 -3.690 -17.585 1.00 78.00 89 ARG A C 1
ATOM 678 O O . ARG A 1 89 ? 11.598 -4.364 -18.297 1.00 78.00 89 ARG A O 1
ATOM 685 N N . GLN A 1 90 ? 10.996 -2.367 -17.463 1.00 67.06 90 GLN A N 1
ATOM 686 C CA . GLN A 1 90 ? 12.0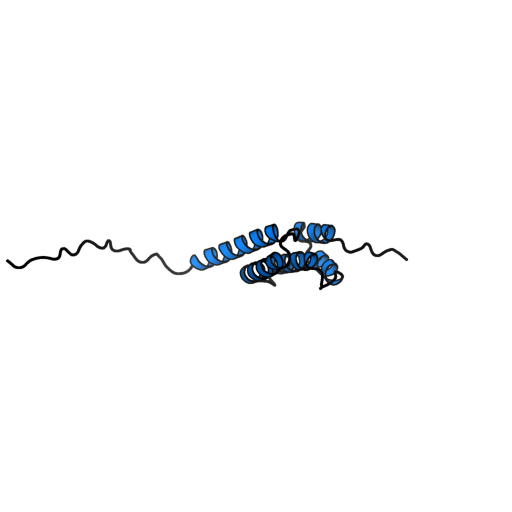42 -1.607 -18.164 1.00 67.06 90 GLN A CA 1
ATOM 687 C C . GLN A 1 90 ? 13.456 -2.069 -17.788 1.00 67.06 90 GLN A C 1
ATOM 689 O O . GLN A 1 90 ? 14.308 -2.210 -18.664 1.00 67.06 90 GLN A O 1
ATOM 694 N N . SER A 1 91 ? 13.681 -2.373 -16.510 1.00 58.59 91 SER A N 1
ATOM 695 C CA . SER A 1 91 ? 14.960 -2.895 -16.017 1.00 58.59 91 SER A CA 1
ATOM 696 C C . SER A 1 91 ? 15.286 -4.275 -16.599 1.00 58.59 91 SER A C 1
ATOM 698 O O . SER A 1 91 ? 16.453 -4.597 -16.807 1.00 58.59 91 SER A O 1
ATOM 700 N N . ASN A 1 92 ? 14.262 -5.067 -16.934 1.00 55.12 92 ASN A N 1
ATOM 701 C CA . ASN A 1 92 ? 14.420 -6.377 -17.561 1.00 55.12 92 ASN A CA 1
ATOM 702 C C . ASN A 1 92 ? 14.629 -6.298 -19.091 1.00 55.12 92 ASN A C 1
ATOM 704 O O . ASN A 1 92 ? 15.257 -7.182 -19.663 1.00 55.12 92 ASN A O 1
ATOM 708 N N . VAL A 1 93 ? 14.163 -5.235 -19.769 1.00 54.12 93 VAL A N 1
ATOM 709 C CA . VAL A 1 93 ? 14.403 -5.028 -21.222 1.00 54.12 93 VAL A CA 1
ATOM 710 C C . VAL A 1 93 ? 15.836 -4.538 -21.509 1.00 54.12 93 VAL A C 1
ATOM 712 O O . VAL A 1 93 ? 16.303 -4.593 -22.644 1.00 54.12 93 VAL A O 1
ATOM 715 N N . ALA A 1 94 ? 16.573 -4.093 -20.485 1.00 51.91 94 ALA A N 1
ATOM 716 C CA . ALA A 1 94 ? 17.930 -3.561 -20.624 1.00 51.91 94 ALA A CA 1
ATOM 717 C C . ALA A 1 94 ? 19.044 -4.628 -20.746 1.00 51.91 94 ALA A C 1
ATOM 719 O O . ALA A 1 94 ? 20.204 -4.264 -20.938 1.00 51.91 94 ALA A O 1
ATOM 720 N N . TYR A 1 95 ? 18.727 -5.929 -20.699 1.00 51.19 95 TYR A N 1
ATOM 721 C CA . TYR A 1 95 ? 19.674 -7.005 -21.015 1.00 51.19 95 TYR A CA 1
ATOM 722 C C . TYR A 1 95 ? 19.128 -7.913 -22.123 1.00 51.19 95 TYR A C 1
ATOM 724 O O . TYR A 1 95 ? 18.217 -8.703 -21.908 1.00 51.19 95 TYR A O 1
ATOM 732 N N . SER A 1 96 ? 19.788 -7.854 -23.283 1.00 50.19 96 SER A N 1
ATOM 733 C CA . SER A 1 96 ? 19.556 -8.653 -24.500 1.00 50.19 96 SER A CA 1
ATOM 734 C C . SER A 1 96 ? 18.468 -8.121 -25.430 1.00 50.19 96 SER A C 1
ATOM 736 O O . SER A 1 96 ? 17.367 -8.644 -25.511 1.00 50.19 96 SER A O 1
ATOM 738 N N . HIS A 1 97 ? 18.796 -7.087 -26.194 1.00 52.88 97 HIS A N 1
ATOM 739 C CA . HIS A 1 97 ? 19.206 -7.221 -27.597 1.00 52.88 97 HIS A CA 1
ATOM 740 C C . HIS A 1 97 ? 19.396 -5.799 -28.156 1.00 52.88 97 HIS A C 1
ATOM 742 O O . HIS A 1 97 ? 18.535 -4.947 -27.930 1.00 52.88 97 HIS A O 1
ATOM 748 N N . PRO A 1 98 ? 20.483 -5.492 -28.891 1.00 60.44 98 PRO A N 1
ATOM 749 C CA . PRO A 1 98 ? 20.442 -4.324 -29.764 1.00 60.44 98 PRO A CA 1
ATOM 750 C C . PRO A 1 98 ? 19.226 -4.477 -30.696 1.00 60.44 98 PRO A C 1
ATOM 752 O O . PRO A 1 98 ? 18.912 -5.613 -31.077 1.00 60.44 98 PRO A O 1
ATOM 755 N N . PRO A 1 99 ? 18.523 -3.388 -31.062 1.00 51.66 99 PRO A N 1
ATOM 756 C CA . PRO A 1 99 ? 17.488 -3.487 -32.080 1.00 51.66 99 PRO A CA 1
ATOM 757 C C . PRO A 1 99 ? 18.100 -4.185 -33.304 1.00 51.66 99 PRO A C 1
ATOM 759 O O . PRO A 1 99 ? 19.240 -3.859 -33.664 1.00 51.66 99 PRO A O 1
ATOM 762 N N . PRO A 1 100 ? 17.414 -5.162 -33.932 1.00 55.03 100 PRO A N 1
ATOM 763 C CA . PRO A 1 100 ? 17.892 -5.677 -35.203 1.00 55.03 100 PRO A CA 1
ATOM 764 C C . PRO A 1 100 ? 18.083 -4.474 -36.133 1.00 55.03 100 PRO A C 1
ATOM 766 O O . PRO A 1 100 ? 17.267 -3.544 -36.084 1.00 55.03 100 PRO A O 1
ATOM 769 N N . PRO A 1 101 ? 19.151 -4.439 -36.947 1.00 59.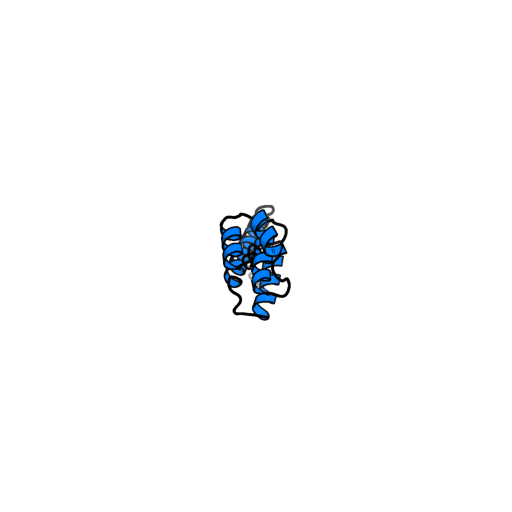53 101 PRO A N 1
ATOM 770 C CA . PRO A 1 101 ? 19.298 -3.380 -37.925 1.00 59.53 101 PRO A CA 1
ATOM 771 C C . PRO A 1 101 ? 18.022 -3.360 -38.762 1.00 59.53 101 PRO A C 1
ATOM 773 O O . PRO A 1 101 ? 17.690 -4.339 -39.434 1.00 59.53 101 PRO A O 1
ATOM 776 N N . VAL A 1 102 ? 17.282 -2.253 -38.688 1.00 53.75 102 VAL A N 1
ATOM 777 C CA . VAL A 1 102 ? 16.266 -1.950 -39.684 1.00 53.75 102 VAL A CA 1
ATOM 778 C C . VAL A 1 102 ? 17.031 -1.784 -40.986 1.00 53.75 102 VAL A C 1
ATOM 780 O O . VAL A 1 102 ? 17.645 -0.753 -41.239 1.00 53.75 102 VAL A O 1
ATOM 783 N N . THR A 1 103 ? 17.081 -2.837 -41.796 1.00 51.94 103 THR A N 1
ATOM 784 C CA . THR A 1 103 ? 17.350 -2.641 -43.214 1.00 51.94 103 THR A CA 1
ATOM 785 C C . THR A 1 103 ? 16.200 -1.775 -43.718 1.00 51.94 103 THR A C 1
ATOM 787 O O . THR A 1 103 ? 15.035 -2.146 -43.531 1.00 51.94 103 THR A O 1
ATOM 790 N N . PRO A 1 104 ? 16.465 -0.587 -44.285 1.00 47.78 104 PRO A N 1
ATOM 791 C CA . PRO A 1 104 ? 15.439 0.110 -45.029 1.00 47.78 104 PRO A CA 1
ATOM 792 C C . PRO A 1 104 ? 14.971 -0.849 -46.119 1.00 47.78 104 PRO A C 1
ATOM 794 O O . PRO A 1 104 ? 15.768 -1.340 -46.919 1.00 47.78 104 PRO A O 1
ATOM 797 N N . ASN A 1 105 ? 13.682 -1.165 -46.095 1.00 47.34 105 ASN A N 1
ATOM 798 C CA . ASN A 1 105 ? 12.995 -1.847 -47.174 1.00 47.34 105 ASN A CA 1
ATOM 799 C C . ASN A 1 105 ? 13.009 -0.912 -48.391 1.00 47.34 105 ASN A C 1
ATOM 801 O O . ASN A 1 105 ? 12.060 -0.164 -48.627 1.00 47.34 105 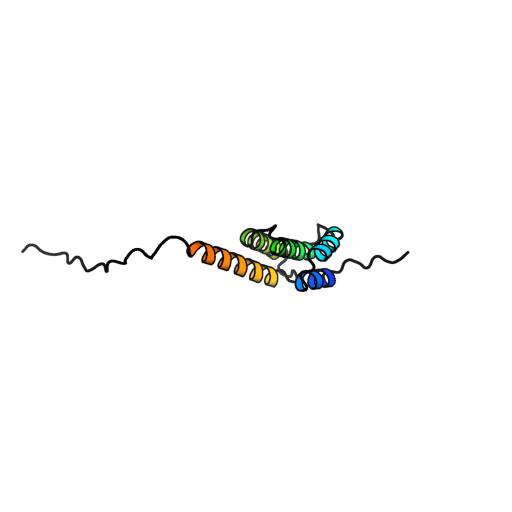ASN A O 1
ATOM 805 N N . GLU A 1 106 ? 14.121 -0.898 -49.121 1.00 45.41 106 GLU A N 1
ATOM 806 C CA . GLU A 1 106 ? 14.221 -0.214 -50.398 1.00 45.41 106 GLU A CA 1
ATOM 807 C C . GLU A 1 106 ? 13.594 -1.117 -51.463 1.00 45.41 106 GLU A C 1
ATOM 809 O O . GLU A 1 106 ? 14.198 -2.036 -52.006 1.00 45.41 106 GLU A O 1
ATOM 814 N N . ALA A 1 107 ? 12.299 -0.867 -51.651 1.00 45.53 107 ALA A N 1
ATOM 815 C CA . ALA A 1 107 ? 11.589 -0.899 -52.917 1.00 45.53 107 ALA A CA 1
ATOM 816 C C . ALA A 1 107 ? 11.860 -2.101 -53.840 1.00 45.53 107 ALA A C 1
ATOM 818 O O . ALA A 1 107 ? 12.759 -2.110 -54.674 1.00 45.53 107 ALA A O 1
ATOM 819 N N . SER A 1 108 ? 10.916 -3.041 -53.840 1.00 49.81 108 SER A N 1
ATOM 820 C CA . SER A 1 108 ? 10.520 -3.683 -55.094 1.00 49.81 108 SER A CA 1
ATOM 821 C C . SER A 1 108 ? 9.850 -2.651 -56.013 1.00 49.81 108 SER A C 1
ATOM 823 O O . SER A 1 108 ? 8.787 -2.146 -55.645 1.00 49.81 108 SER A O 1
ATOM 825 N N . PRO A 1 109 ? 10.329 -2.416 -57.245 1.00 54.53 109 PRO A N 1
ATOM 826 C CA . PRO A 1 109 ? 9.444 -2.059 -58.339 1.00 54.53 109 PRO A CA 1
ATOM 827 C C . PRO A 1 109 ? 9.039 -3.337 -59.084 1.00 54.53 109 PRO A C 1
ATOM 829 O O . PRO A 1 109 ? 9.841 -4.008 -59.731 1.00 54.53 109 PRO A O 1
ATOM 832 N N . ARG A 1 110 ? 7.755 -3.695 -58.987 1.00 52.25 110 ARG A N 1
ATOM 833 C CA . ARG A 1 110 ? 7.110 -4.609 -59.939 1.00 52.25 110 ARG A CA 1
ATOM 834 C C . ARG A 1 110 ? 6.804 -3.854 -61.238 1.00 52.25 110 ARG A C 1
ATOM 836 O O . ARG A 1 110 ? 6.288 -2.743 -61.168 1.00 52.25 110 ARG A O 1
ATOM 843 N N . ARG A 1 111 ? 6.921 -4.599 -62.350 1.00 46.28 111 ARG A N 1
ATOM 844 C CA . ARG A 1 111 ? 6.489 -4.360 -63.752 1.00 46.28 111 ARG A CA 1
ATOM 845 C C . ARG A 1 111 ? 7.571 -3.739 -64.657 1.00 46.28 111 ARG A C 1
ATOM 847 O O . ARG A 1 111 ? 8.257 -2.827 -64.238 1.00 46.28 111 ARG A O 1
ATOM 854 N N . SER A 1 112 ? 7.775 -4.181 -65.901 1.00 56.09 112 SER A N 1
ATOM 855 C CA . SER A 1 112 ? 6.998 -5.106 -66.746 1.00 56.09 112 SER A CA 1
ATOM 856 C C . SER A 1 112 ? 7.824 -5.554 -67.957 1.00 56.09 112 SER A C 1
ATOM 858 O O . SER A 1 112 ? 8.658 -4.809 -68.452 1.00 56.09 112 SER A O 1
ATOM 860 N N . ASN A 1 113 ? 7.520 -6.761 -68.427 1.00 44.03 113 ASN A N 1
ATOM 861 C CA . ASN A 1 113 ? 7.836 -7.284 -69.752 1.00 44.03 113 ASN A CA 1
ATOM 862 C C . ASN A 1 113 ? 6.983 -6.538 -70.802 1.00 44.03 113 ASN A C 1
ATOM 864 O O . ASN A 1 113 ? 5.779 -6.381 -70.566 1.00 44.03 113 ASN A O 1
ATOM 868 N N . GLY A 1 114 ? 7.582 -6.110 -71.916 1.00 47.12 114 GLY A N 1
ATOM 869 C CA . GLY A 1 114 ? 6.917 -5.441 -73.042 1.00 47.12 114 GLY A CA 1
ATOM 870 C C . GLY A 1 114 ? 7.906 -4.703 -73.925 1.00 47.12 114 GLY A C 1
ATOM 871 O O . GLY A 1 114 ? 8.241 -3.561 -73.553 1.00 47.12 114 GLY A O 1
#

Nearest PDB structures (foldseek):
  6c9m-assembly1_A  TM=5.247E-01  e=8.173E+00  Homo sapiens

pLDDT: mean 80.42, std 18.3, range [37.16, 95.81]

Mean predicted aligned error: 11.76 Å

Foldseek 3Di:
DDPPDQLDLVVLVVCLVVVVLVVNVVSLVPDDPPDLLSVLSVLSSCVSVVVDQLVRSLVSLVVSCVVPVPRPCSVVSNVVSVVNNVVVVVVVVPPDDDPDPPPPPPDDDDDDDD

Secondary structure (DSSP, 8-state):
--------HHHHHHHHHTT-HHHHHHHHHTS-TT-HHHHHHHHHHHHHHTSS-HHHHHHHHHHHHHH-TT-TTHHHHHHHHHHHHHHHHHHHHTSS-PPPP-------------